Protein AF-A0A353QYY0-F1 (afdb_monomer)

Radius of gyration: 20.19 Å; Cα contacts (8 Å, |Δi|>4): 55; chains: 1; bounding box: 40×23×70 Å

Foldseek 3Di:
DDPPDPDQPDDDDDDPVLVVQLVVVLVVVLVVVLVVVVVVVCVVVVNDDDDPPPPVSVVVSVVSVVCQVVVCCVPPVDHPSCVVSVHADADPSRHGDDPVD

Nearest PDB structures (foldseek):
  6lqo-assembly1_H  TM=3.472E-01  e=8.911E+00  human gammaherpesvirus 4
  2yfc-assembly1_B  TM=2.398E-01  e=3.873E+00  Deinococcus radiodurans R1 = ATCC 13939 = DSM 20539
  5i0j-assembly1_A  TM=2.456E-01  e=5.005E+00  Deinococcus radiodurans

Mean predicted aligned error: 8.93 Å

Structure (mmCIF, N/CA/C/O backbone):
data_AF-A0A353QYY0-F1
#
_entry.id   AF-A0A353QYY0-F1
#
loop_
_atom_site.group_PDB
_atom_site.id
_atom_site.type_symbol
_atom_site.label_atom_id
_atom_site.label_alt_id
_atom_site.label_comp_id
_atom_site.label_asym_id
_atom_site.label_entity_id
_atom_site.label_seq_id
_atom_site.pdbx_PDB_ins_code
_atom_site.Cartn_x
_atom_site.Cartn_y
_atom_site.Cartn_z
_atom_site.occupancy
_atom_site.B_iso_or_equiv
_atom_site.auth_seq_id
_atom_site.auth_comp_id
_atom_site.auth_asym_id
_atom_site.auth_atom_id
_atom_site.pdbx_PDB_model_num
ATOM 1 N N . MET A 1 1 ? -21.859 -10.558 49.026 1.00 48.94 1 MET A N 1
ATOM 2 C CA . MET A 1 1 ? -20.611 -10.669 48.242 1.00 48.94 1 MET A CA 1
ATOM 3 C C . MET A 1 1 ? -20.984 -10.369 46.801 1.00 48.94 1 MET A C 1
ATOM 5 O O . MET A 1 1 ? -21.377 -11.276 46.084 1.00 48.94 1 MET A O 1
ATOM 9 N N . ASP A 1 2 ? -20.966 -9.091 46.425 1.00 49.56 2 ASP A N 1
ATOM 10 C CA . ASP A 1 2 ? -21.296 -8.649 45.068 1.00 49.56 2 ASP A CA 1
ATOM 11 C C . ASP A 1 2 ? -20.074 -8.842 44.171 1.00 49.56 2 ASP A C 1
ATOM 13 O O . ASP A 1 2 ? -19.106 -8.083 44.231 1.00 49.56 2 ASP A O 1
ATOM 17 N N . THR A 1 3 ? -20.088 -9.883 43.343 1.00 58.47 3 THR A N 1
ATOM 18 C CA . THR A 1 3 ? -19.135 -10.022 42.240 1.00 58.47 3 THR A CA 1
ATOM 19 C C . THR A 1 3 ? -19.509 -9.002 41.169 1.00 58.47 3 THR A C 1
ATOM 21 O O . THR A 1 3 ? -20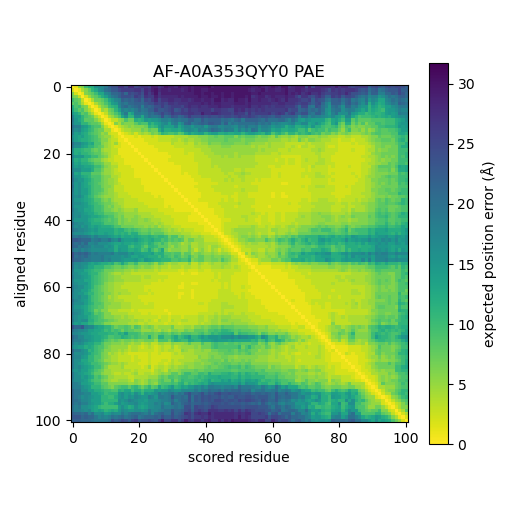.328 -9.280 40.294 1.00 58.47 3 THR A O 1
ATOM 24 N N . ALA A 1 4 ? -18.958 -7.792 41.257 1.00 57.91 4 ALA A N 1
ATOM 25 C CA . ALA A 1 4 ? -19.120 -6.783 40.220 1.00 57.91 4 ALA A CA 1
ATOM 26 C C . ALA A 1 4 ? -18.490 -7.295 38.912 1.00 57.91 4 ALA A C 1
ATOM 28 O O . ALA A 1 4 ? -17.269 -7.309 38.762 1.00 57.91 4 ALA A O 1
ATOM 29 N N . THR A 1 5 ? -19.323 -7.734 37.965 1.00 64.19 5 THR A N 1
ATOM 30 C CA . THR A 1 5 ? -18.902 -8.029 36.591 1.00 64.19 5 THR A CA 1
ATOM 31 C C . THR A 1 5 ? -18.202 -6.791 36.024 1.00 64.19 5 THR A C 1
ATOM 33 O O . THR A 1 5 ? -18.807 -5.712 36.035 1.00 64.19 5 THR A O 1
ATOM 36 N N . PRO A 1 6 ? -16.952 -6.886 35.532 1.00 62.56 6 PRO A N 1
ATOM 37 C CA . PRO A 1 6 ? -16.279 -5.742 34.934 1.00 62.56 6 PRO A CA 1
ATOM 38 C C . PRO A 1 6 ? -17.130 -5.202 33.780 1.00 62.56 6 PRO A C 1
ATOM 40 O O . PRO A 1 6 ? -17.407 -5.922 32.820 1.00 62.56 6 PRO A O 1
ATOM 43 N N . ARG A 1 7 ? -17.572 -3.940 33.864 1.00 62.66 7 ARG A N 1
ATOM 44 C CA . ARG A 1 7 ? -18.231 -3.266 32.738 1.00 62.66 7 ARG A CA 1
ATOM 45 C C . ARG A 1 7 ? -17.210 -3.141 31.612 1.00 62.66 7 ARG A C 1
ATOM 47 O O . ARG A 1 7 ? -16.289 -2.334 31.713 1.00 62.66 7 ARG A O 1
ATOM 54 N N . GLN A 1 8 ? -17.360 -3.940 30.557 1.00 62.69 8 GLN A N 1
ATOM 55 C CA . GLN A 1 8 ? -16.559 -3.754 29.353 1.00 62.69 8 GLN A CA 1
ATOM 56 C C . GLN A 1 8 ? -16.873 -2.370 28.760 1.00 62.69 8 GLN A C 1
ATOM 58 O O . GLN A 1 8 ? -18.050 -2.015 28.638 1.00 62.69 8 GLN A O 1
ATOM 63 N N . PRO A 1 9 ? -15.854 -1.558 28.433 1.00 59.78 9 PRO A N 1
ATOM 64 C CA . PRO A 1 9 ? -16.074 -0.261 27.813 1.00 59.78 9 PRO A CA 1
ATOM 65 C C . PRO A 1 9 ? -16.765 -0.448 26.458 1.00 59.78 9 PRO A C 1
ATOM 67 O O . PRO A 1 9 ? -16.386 -1.310 25.669 1.00 59.78 9 PRO A O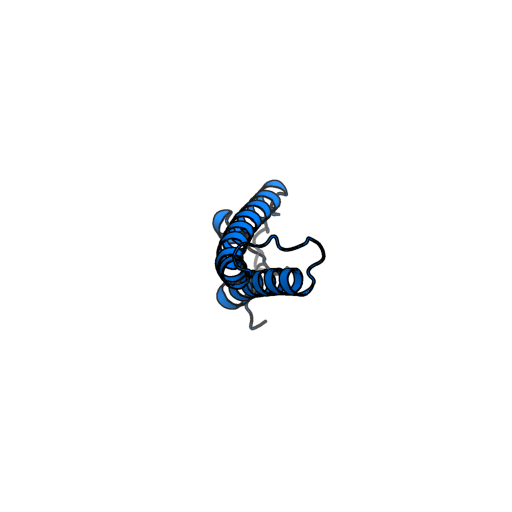 1
ATOM 70 N N . ALA A 1 10 ? -17.790 0.361 26.184 1.00 63.75 10 ALA A N 1
ATOM 71 C CA . ALA A 1 10 ? -18.504 0.319 24.914 1.00 63.75 10 ALA A CA 1
ATOM 72 C C . ALA A 1 10 ? -17.541 0.637 23.755 1.00 63.75 10 ALA A C 1
ATOM 74 O O . ALA A 1 10 ? -16.973 1.730 23.686 1.00 63.75 10 ALA A O 1
ATOM 75 N N . VAL A 1 11 ? -17.353 -0.317 22.842 1.00 66.94 11 VAL A N 1
ATOM 76 C CA . VAL A 1 11 ? -16.503 -0.142 21.659 1.00 66.94 11 VAL A CA 1
ATOM 77 C C . VAL A 1 11 ? -17.239 0.761 20.672 1.00 66.94 11 VAL A C 1
ATOM 79 O O . VAL A 1 11 ? -18.268 0.373 20.121 1.00 66.94 11 VAL A O 1
ATOM 82 N N . GLN A 1 12 ? -16.731 1.974 20.433 1.00 76.38 12 GLN A N 1
ATOM 83 C CA . GLN A 1 12 ? -17.300 2.829 19.391 1.00 76.38 12 GLN A CA 1
ATOM 84 C C . GLN A 1 12 ? -16.943 2.278 18.003 1.00 76.38 12 GLN A C 1
ATOM 86 O O . GLN A 1 12 ? -15.755 2.152 17.683 1.00 76.38 12 GLN A O 1
ATOM 91 N N . PRO A 1 13 ? -17.937 1.988 17.144 1.00 73.25 13 PRO A N 1
ATOM 92 C CA . PRO A 1 13 ? -17.663 1.544 15.791 1.00 73.25 13 PRO A CA 1
ATOM 93 C C . PRO A 1 13 ? -16.953 2.654 15.008 1.00 73.25 13 PRO A C 1
ATOM 95 O O . PRO A 1 13 ? -17.393 3.801 14.950 1.00 73.25 13 PRO A O 1
ATOM 98 N N . CYS A 1 14 ? -15.832 2.308 14.376 1.00 80.62 14 CYS A N 1
ATOM 99 C CA . CYS A 1 14 ? -15.134 3.225 13.484 1.00 80.62 14 CYS A CA 1
ATOM 100 C C . CYS A 1 14 ? -16.000 3.501 12.246 1.00 80.62 14 CYS A C 1
ATOM 102 O O . CYS A 1 14 ? -16.238 2.584 11.451 1.00 80.62 14 CYS A O 1
ATOM 104 N N . GLY A 1 15 ? -16.448 4.752 12.097 1.00 86.50 15 GLY A N 1
ATO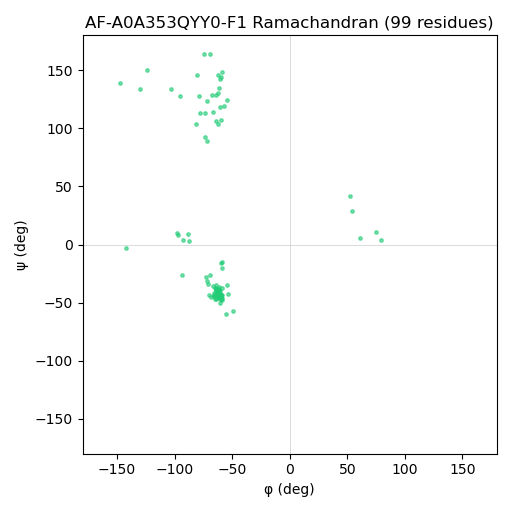M 105 C CA . GLY A 1 15 ? -17.254 5.205 10.965 1.00 86.50 15 GLY A CA 1
ATOM 106 C C . GLY A 1 15 ? -16.555 5.013 9.616 1.00 86.50 15 GLY A C 1
ATOM 107 O O . GLY A 1 15 ? -15.330 5.108 9.512 1.00 86.50 15 GLY A O 1
ATOM 108 N N . LEU A 1 16 ? -17.351 4.764 8.573 1.00 89.44 16 LEU A N 1
ATOM 109 C CA . LEU A 1 16 ? -16.875 4.417 7.229 1.00 89.44 16 LEU A CA 1
ATOM 110 C C . LEU A 1 16 ? -15.869 5.435 6.665 1.00 89.44 16 LEU A C 1
ATOM 112 O O . LEU A 1 16 ? -14.832 5.039 6.142 1.00 89.44 16 LEU A O 1
ATOM 116 N N . ILE A 1 17 ? -16.124 6.736 6.842 1.00 90.94 17 ILE A N 1
ATOM 117 C CA . ILE A 1 17 ? -15.270 7.818 6.320 1.00 90.94 17 ILE A CA 1
ATOM 118 C C . ILE A 1 17 ? -13.839 7.721 6.859 1.00 90.94 17 ILE A C 1
ATOM 120 O O . ILE A 1 17 ? -12.888 7.847 6.096 1.00 90.94 17 ILE A O 1
ATOM 124 N N . ARG A 1 18 ? -13.665 7.441 8.158 1.00 88.31 18 ARG A N 1
ATOM 125 C CA . ARG A 1 18 ? -12.327 7.308 8.761 1.00 88.31 18 ARG A CA 1
ATOM 126 C C . ARG A 1 18 ? -11.571 6.115 8.181 1.00 88.31 18 ARG A C 1
ATOM 128 O O . ARG A 1 18 ? -10.373 6.219 7.946 1.00 88.31 18 ARG A O 1
ATOM 135 N N . ARG A 1 19 ? -12.266 5.006 7.903 1.00 90.62 19 ARG A N 1
ATOM 136 C CA . ARG A 1 19 ? -11.662 3.834 7.247 1.00 90.62 19 ARG A CA 1
ATOM 137 C C . ARG A 1 19 ? -11.206 4.171 5.830 1.00 90.62 19 ARG A C 1
ATOM 139 O O . ARG A 1 19 ? -10.074 3.866 5.477 1.00 90.62 19 ARG A O 1
ATOM 146 N N . LEU A 1 20 ? -12.060 4.840 5.053 1.00 92.75 20 LEU A N 1
ATOM 147 C CA . LEU A 1 20 ? -11.730 5.268 3.692 1.00 92.75 20 LEU A CA 1
ATOM 148 C C . LEU A 1 20 ? -10.562 6.258 3.674 1.00 92.75 20 LEU A C 1
ATOM 150 O O . LEU A 1 20 ? -9.656 6.109 2.863 1.00 92.75 20 LEU A O 1
ATOM 154 N N . ALA A 1 21 ? -10.534 7.213 4.604 1.00 92.88 21 ALA A N 1
ATOM 155 C CA . ALA A 1 21 ? -9.440 8.170 4.725 1.00 92.88 21 ALA A CA 1
ATOM 156 C C . ALA A 1 21 ? -8.106 7.491 5.079 1.00 92.88 21 ALA A C 1
ATOM 158 O O . ALA A 1 21 ? -7.071 7.858 4.527 1.00 92.88 21 ALA A O 1
ATOM 159 N N . ALA A 1 22 ? -8.120 6.474 5.948 1.00 92.94 22 ALA A N 1
ATOM 160 C CA . ALA A 1 22 ? -6.927 5.688 6.260 1.00 92.94 22 ALA A CA 1
ATOM 161 C C . ALA A 1 22 ? -6.431 4.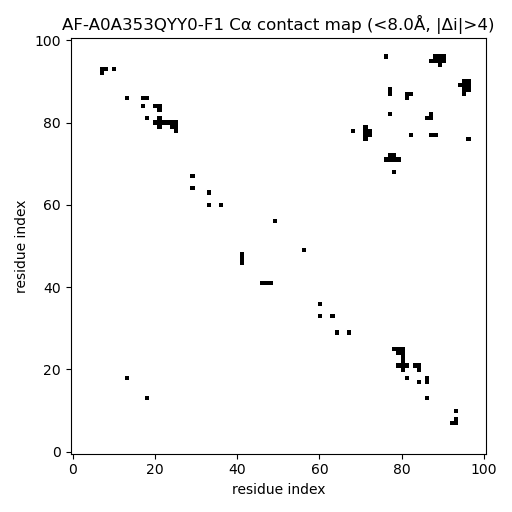875 5.052 1.00 92.94 22 ALA A C 1
ATOM 163 O O . ALA A 1 22 ? -5.239 4.914 4.759 1.00 92.94 22 ALA A O 1
ATOM 164 N N . ILE A 1 23 ? -7.334 4.209 4.320 1.00 92.19 23 ILE A N 1
ATOM 165 C CA . ILE A 1 23 ? -6.996 3.468 3.090 1.00 92.19 23 ILE A CA 1
ATOM 166 C C . ILE A 1 23 ? -6.410 4.411 2.038 1.00 92.19 23 ILE A C 1
ATOM 168 O O . ILE A 1 23 ? -5.379 4.110 1.441 1.00 92.19 23 ILE A O 1
ATOM 172 N N . PHE A 1 24 ? -7.041 5.569 1.836 1.00 94.88 24 PHE A N 1
ATOM 173 C CA . PHE A 1 24 ? -6.549 6.581 0.911 1.00 94.88 24 PHE A CA 1
ATOM 174 C C . PHE A 1 24 ? -5.142 7.043 1.304 1.00 94.88 24 PHE A C 1
ATOM 176 O O . PHE A 1 24 ? -4.243 7.058 0.466 1.00 94.88 24 PHE A O 1
ATOM 183 N N . TYR A 1 25 ? -4.916 7.323 2.589 1.00 94.44 25 TYR A N 1
ATOM 184 C CA . TYR A 1 25 ? -3.605 7.726 3.090 1.00 94.44 25 TYR A CA 1
ATOM 185 C C . TYR A 1 25 ? -2.533 6.654 2.840 1.00 94.44 25 TYR A C 1
ATOM 187 O O . TYR A 1 25 ? -1.463 6.962 2.318 1.00 94.44 25 TYR A O 1
ATOM 195 N N . ASP A 1 26 ? -2.824 5.388 3.150 1.00 93.81 26 ASP A N 1
ATOM 196 C CA . ASP A 1 26 ? -1.894 4.281 2.902 1.00 93.81 26 ASP A CA 1
ATOM 197 C C . ASP A 1 26 ? -1.624 4.084 1.399 1.00 93.81 26 ASP A C 1
ATOM 199 O O . ASP A 1 26 ? -0.493 3.787 1.016 1.00 93.81 26 ASP A O 1
ATOM 203 N N . SER A 1 27 ? -2.621 4.316 0.533 1.00 94.06 27 SER A N 1
ATOM 204 C CA . SER A 1 27 ? -2.447 4.234 -0.924 1.00 94.06 27 SER A CA 1
ATOM 205 C C . SER A 1 27 ? -1.515 5.315 -1.478 1.00 94.06 27 SER A C 1
ATOM 207 O O . SER A 1 27 ? -0.716 5.026 -2.367 1.00 94.06 27 SER A O 1
ATOM 209 N N . LEU A 1 28 ? -1.544 6.531 -0.916 1.00 95.88 28 LEU A N 1
ATOM 210 C CA . LEU A 1 28 ? -0.612 7.601 -1.289 1.00 95.88 28 LEU A CA 1
ATOM 211 C C . LEU A 1 28 ? 0.825 7.245 -0.898 1.00 95.88 28 LEU A C 1
ATOM 213 O O . LEU A 1 28 ? 1.745 7.432 -1.694 1.00 95.88 28 LEU A O 1
ATOM 217 N N . LEU A 1 29 ? 1.016 6.698 0.307 1.00 95.00 29 LEU A N 1
ATOM 218 C CA . LEU A 1 29 ? 2.331 6.246 0.764 1.00 95.00 29 LEU A CA 1
ATOM 219 C C . LEU A 1 29 ? 2.867 5.112 -0.110 1.00 95.00 29 LEU A C 1
ATOM 221 O O . LEU A 1 29 ? 4.024 5.153 -0.527 1.00 95.00 29 LEU A O 1
ATOM 225 N N . LEU A 1 30 ? 2.026 4.123 -0.419 1.00 95.44 30 LEU A N 1
ATOM 226 C CA . LEU A 1 30 ? 2.407 3.019 -1.291 1.00 95.44 30 LEU A CA 1
ATOM 227 C C . LEU A 1 30 ? 2.735 3.509 -2.708 1.00 95.44 30 LEU A C 1
ATOM 229 O O . LEU A 1 30 ? 3.738 3.088 -3.277 1.00 95.44 30 LEU A O 1
ATOM 233 N N . GLY A 1 31 ? 1.947 4.444 -3.245 1.00 96.44 31 GLY A N 1
ATOM 234 C CA . GLY A 1 31 ? 2.213 5.083 -4.533 1.00 96.44 31 GLY A CA 1
ATOM 235 C C . GLY A 1 31 ? 3.559 5.809 -4.558 1.00 96.44 31 GLY A C 1
ATOM 236 O O . GLY A 1 31 ? 4.343 5.605 -5.483 1.00 96.44 31 GLY A O 1
ATOM 237 N N . ALA A 1 32 ? 3.881 6.582 -3.517 1.00 96.50 32 ALA A N 1
ATOM 238 C CA . ALA A 1 32 ? 5.180 7.248 -3.396 1.00 96.50 32 ALA A CA 1
ATOM 239 C C . ALA A 1 32 ? 6.347 6.243 -3.365 1.00 96.50 32 ALA A C 1
ATOM 241 O O . ALA A 1 32 ? 7.375 6.455 -4.010 1.00 96.50 32 ALA A O 1
ATOM 242 N N . ILE A 1 33 ? 6.171 5.119 -2.665 1.00 96.06 33 ILE A N 1
ATOM 243 C CA . ILE A 1 33 ? 7.159 4.035 -2.628 1.00 96.06 33 ILE A CA 1
ATOM 244 C C . ILE A 1 33 ? 7.305 3.381 -4.003 1.00 96.06 33 ILE A C 1
ATOM 246 O O . ILE A 1 33 ? 8.431 3.158 -4.438 1.00 96.06 33 ILE A O 1
ATOM 250 N N . TRP A 1 34 ? 6.209 3.101 -4.712 1.00 96.25 34 TRP A N 1
ATOM 251 C CA . TRP A 1 34 ? 6.264 2.554 -6.070 1.00 96.25 34 TRP A CA 1
ATOM 252 C C . TRP A 1 34 ? 6.954 3.500 -7.049 1.00 96.25 34 TRP A C 1
ATOM 254 O O . TRP A 1 34 ? 7.784 3.045 -7.834 1.00 96.25 34 TRP A O 1
ATOM 264 N N . MET A 1 35 ? 6.697 4.809 -6.971 1.00 94.44 35 MET A N 1
ATOM 265 C CA . MET A 1 35 ? 7.425 5.797 -7.775 1.00 94.44 35 MET A CA 1
ATOM 266 C C . MET A 1 35 ? 8.932 5.730 -7.499 1.00 94.44 35 MET A C 1
ATOM 268 O O . MET A 1 35 ? 9.721 5.617 -8.435 1.00 94.44 35 MET A O 1
ATOM 272 N N . GLY A 1 36 ? 9.337 5.712 -6.224 1.00 95.00 36 GLY A N 1
ATOM 273 C CA . GLY A 1 36 ? 10.742 5.554 -5.832 1.00 95.00 36 GLY A CA 1
ATOM 274 C C . GLY A 1 36 ? 11.357 4.223 -6.282 1.00 95.00 36 GLY A C 1
ATOM 275 O O . GLY A 1 36 ? 12.490 4.192 -6.750 1.00 95.00 36 GLY A O 1
ATOM 276 N N . ALA A 1 37 ? 10.599 3.131 -6.204 1.00 94.12 37 ALA A N 1
ATOM 277 C CA . ALA A 1 37 ? 11.017 1.802 -6.647 1.00 94.12 37 ALA A CA 1
ATOM 278 C C . ALA A 1 37 ? 11.148 1.688 -8.174 1.00 94.12 37 ALA A C 1
ATOM 280 O O . ALA A 1 37 ? 11.931 0.886 -8.673 1.00 94.12 37 ALA A O 1
ATOM 281 N N . THR A 1 38 ? 10.411 2.506 -8.925 1.00 93.19 38 THR A N 1
ATOM 282 C CA . THR A 1 38 ? 10.473 2.530 -10.392 1.00 93.19 38 THR A 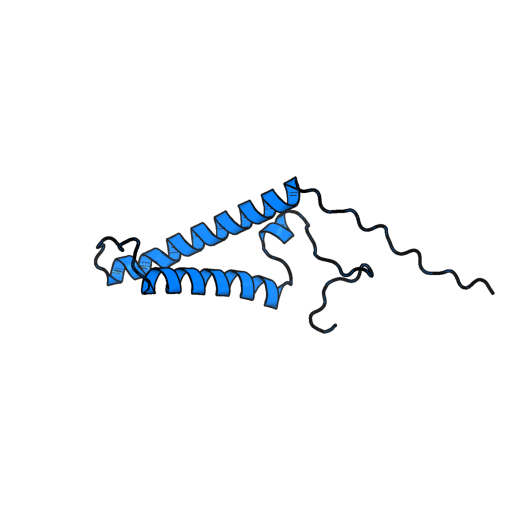CA 1
ATOM 283 C C . THR A 1 38 ? 11.789 3.129 -10.892 1.00 93.19 38 THR A C 1
ATOM 285 O O . THR A 1 38 ? 12.323 2.668 -11.898 1.00 93.19 38 THR A O 1
ATOM 288 N N . PHE A 1 39 ? 12.355 4.111 -10.179 1.00 91.62 39 PHE A N 1
ATOM 289 C CA . PHE A 1 39 ? 13.612 4.772 -10.559 1.00 91.62 39 PHE A CA 1
ATOM 290 C C . PHE A 1 39 ? 14.757 3.807 -10.903 1.00 91.62 39 PHE A C 1
ATOM 292 O O . PHE A 1 39 ? 15.262 3.891 -12.021 1.00 91.62 39 PHE A O 1
ATOM 299 N N . PRO A 1 40 ? 15.177 2.878 -10.019 1.00 91.69 40 PRO A N 1
ATOM 300 C CA . PRO A 1 40 ? 16.256 1.949 -10.347 1.00 91.69 40 PRO A CA 1
ATOM 301 C C . PRO A 1 40 ? 15.912 1.063 -11.549 1.00 91.69 40 PRO A C 1
ATOM 303 O O . PRO A 1 40 ? 16.783 0.806 -12.376 1.00 91.69 40 PRO A O 1
ATOM 306 N N . VAL A 1 41 ? 14.651 0.641 -11.692 1.00 90.38 41 VAL A N 1
ATOM 307 C CA . VAL A 1 41 ? 14.205 -0.177 -12.831 1.00 90.38 41 VAL A CA 1
ATOM 308 C C . VAL A 1 41 ? 14.376 0.580 -14.148 1.00 90.38 41 VAL A C 1
ATOM 310 O O . VAL A 1 41 ? 14.897 0.017 -15.110 1.00 90.38 41 VAL A O 1
ATOM 313 N N . LEU A 1 42 ? 14.013 1.864 -14.190 1.00 90.06 42 LEU A N 1
ATOM 314 C CA . LEU A 1 42 ? 14.211 2.703 -15.375 1.00 90.06 42 LEU A CA 1
ATOM 315 C C . LEU A 1 42 ? 15.693 2.863 -15.721 1.00 90.06 42 LEU A C 1
ATOM 317 O O . LEU A 1 42 ? 16.043 2.787 -16.896 1.00 90.06 42 LEU A O 1
ATOM 321 N N . THR A 1 43 ? 16.570 3.011 -14.723 1.00 89.19 43 THR A N 1
ATOM 322 C CA . THR A 1 43 ? 18.021 3.095 -14.950 1.00 89.19 43 THR A CA 1
ATOM 323 C C . THR A 1 43 ? 18.567 1.827 -15.611 1.00 89.19 43 THR A C 1
ATOM 325 O O . THR A 1 43 ? 19.352 1.921 -16.552 1.00 89.19 43 THR A O 1
ATOM 328 N N . PHE A 1 44 ? 18.126 0.643 -15.171 1.00 88.25 44 PHE A N 1
ATOM 329 C CA . PHE A 1 44 ? 18.530 -0.637 -15.774 1.00 88.25 44 PHE A CA 1
ATOM 330 C C . PHE A 1 44 ? 17.904 -0.888 -17.146 1.00 88.25 44 PHE A C 1
ATOM 332 O O . PHE A 1 44 ? 18.494 -1.574 -17.973 1.00 88.25 44 PHE A O 1
ATOM 339 N N . THR A 1 45 ? 16.723 -0.326 -17.396 1.00 88.12 45 THR A N 1
ATOM 340 C CA . THR A 1 45 ? 16.029 -0.442 -18.688 1.00 88.12 45 THR A CA 1
ATOM 341 C C . THR A 1 45 ? 16.456 0.674 -19.653 1.00 88.12 45 THR A C 1
ATOM 343 O O . THR A 1 45 ? 15.852 0.847 -20.703 1.00 88.12 45 THR A O 1
ATOM 346 N N . HIS A 1 46 ? 17.481 1.465 -19.307 1.00 86.88 46 HIS A N 1
ATOM 347 C CA . HIS A 1 46 ? 17.953 2.608 -20.098 1.00 86.88 46 HIS A CA 1
ATOM 348 C C . HIS A 1 46 ? 16.853 3.633 -20.445 1.00 86.88 46 HIS A C 1
ATOM 350 O O . HIS A 1 46 ? 16.931 4.320 -21.459 1.00 86.88 46 HIS A O 1
ATOM 356 N N . GLY A 1 47 ? 15.834 3.756 -19.591 1.00 82.50 47 GLY A N 1
ATOM 357 C CA . GLY A 1 47 ? 14.695 4.654 -19.796 1.00 82.50 47 GLY A CA 1
ATOM 358 C C . GLY A 1 47 ? 13.621 4.134 -20.755 1.00 82.50 47 GLY A C 1
ATOM 359 O O . GLY A 1 47 ? 12.658 4.857 -21.008 1.00 82.50 47 GLY A O 1
ATOM 360 N N . GLU A 1 48 ? 13.743 2.904 -21.259 1.00 86.44 48 GLU A N 1
ATOM 361 C CA . GLU A 1 48 ? 12.695 2.278 -22.067 1.00 86.44 48 GLU A CA 1
ATOM 362 C C . GLU A 1 48 ? 11.402 2.090 -21.268 1.00 86.44 48 GLU A C 1
ATOM 364 O O . GLU A 1 48 ? 11.400 1.825 -20.058 1.00 86.44 48 GLU A O 1
ATOM 369 N N . ALA A 1 49 ? 10.276 2.215 -21.968 1.00 85.25 49 ALA A N 1
ATOM 370 C CA . ALA A 1 49 ? 8.966 2.074 -21.358 1.00 85.25 49 ALA A CA 1
ATOM 371 C C . ALA A 1 49 ? 8.730 0.625 -20.909 1.00 85.25 49 ALA A C 1
ATOM 373 O O . ALA A 1 49 ? 8.834 -0.326 -21.686 1.00 85.25 49 ALA A O 1
ATOM 374 N N . ILE A 1 50 ? 8.333 0.450 -19.649 1.00 86.44 50 ILE A N 1
ATOM 375 C CA . ILE A 1 50 ? 7.934 -0.858 -19.136 1.00 86.44 50 ILE A CA 1
ATOM 376 C C . ILE A 1 50 ? 6.516 -1.151 -19.634 1.00 86.44 50 ILE A C 1
ATOM 378 O O . ILE A 1 50 ? 5.557 -0.487 -19.243 1.00 86.44 50 ILE A O 1
ATOM 382 N N . GLY A 1 51 ? 6.373 -2.153 -20.502 1.00 85.06 51 GLY A N 1
ATOM 383 C CA . GLY A 1 51 ? 5.070 -2.558 -21.025 1.00 85.06 51 GLY A CA 1
ATOM 384 C C . GLY A 1 51 ? 4.109 -3.014 -19.919 1.00 85.06 51 GLY A C 1
ATOM 385 O O . GLY A 1 51 ? 4.505 -3.713 -18.987 1.00 85.06 51 GLY A O 1
ATOM 386 N N . ALA A 1 52 ? 2.822 -2.683 -20.062 1.00 78.69 52 ALA A N 1
ATOM 387 C CA . ALA A 1 52 ? 1.771 -3.008 -19.089 1.00 78.69 52 ALA A CA 1
ATOM 388 C C . ALA A 1 52 ? 1.594 -4.521 -18.810 1.00 78.69 52 ALA A C 1
ATOM 390 O O . ALA A 1 52 ? 0.968 -4.892 -17.824 1.00 78.69 52 ALA A O 1
ATOM 391 N N . GLY A 1 53 ? 2.154 -5.395 -19.656 1.00 84.56 53 GLY A N 1
ATOM 392 C CA . GLY A 1 53 ? 2.155 -6.853 -19.487 1.00 84.56 53 GLY A CA 1
ATOM 393 C C . GLY A 1 53 ? 3.422 -7.436 -18.850 1.00 84.56 53 GLY A C 1
ATOM 394 O O . GLY A 1 53 ? 3.584 -8.655 -18.842 1.00 84.56 53 GLY A O 1
ATOM 395 N N . ASN A 1 54 ? 4.349 -6.610 -18.354 1.00 90.44 54 ASN A N 1
ATOM 396 C CA . ASN A 1 54 ? 5.586 -7.106 -17.754 1.00 90.44 54 ASN A CA 1
ATOM 397 C C . ASN A 1 54 ? 5.321 -7.725 -16.369 1.00 90.44 54 ASN A C 1
ATOM 399 O O . ASN A 1 54 ? 5.364 -7.050 -15.340 1.00 90.44 54 ASN A O 1
ATOM 403 N N . LEU A 1 55 ? 5.094 -9.041 -16.359 1.00 92.69 55 LEU A N 1
ATOM 404 C CA . LEU A 1 55 ? 4.841 -9.843 -15.157 1.00 92.69 55 LEU A CA 1
ATOM 405 C C . LEU A 1 55 ? 5.930 -9.690 -14.088 1.00 92.69 55 LEU A C 1
ATOM 407 O O . LEU A 1 55 ? 5.612 -9.698 -12.902 1.00 92.69 55 LEU A O 1
ATOM 411 N N . VAL A 1 56 ? 7.197 -9.524 -14.486 1.00 91.88 56 VAL A N 1
ATOM 412 C CA . VAL A 1 56 ? 8.317 -9.355 -13.546 1.00 91.88 56 VAL A CA 1
ATOM 413 C C . VAL A 1 56 ? 8.201 -8.020 -12.820 1.00 91.88 56 VAL A C 1
ATOM 415 O O . VAL A 1 56 ? 8.325 -7.971 -11.598 1.00 91.88 56 VAL A O 1
ATOM 418 N N . TYR A 1 57 ? 7.901 -6.945 -13.549 1.00 92.94 57 TYR A N 1
ATOM 419 C CA . TYR A 1 57 ? 7.698 -5.626 -12.958 1.00 92.94 57 TYR A CA 1
ATOM 420 C C . TYR A 1 57 ? 6.455 -5.582 -12.062 1.00 92.94 57 TYR A C 1
ATOM 422 O O . TYR A 1 57 ? 6.509 -5.058 -10.949 1.00 92.94 57 TYR A O 1
ATOM 430 N N . THR A 1 58 ? 5.350 -6.202 -12.487 1.00 93.69 58 THR A N 1
ATOM 431 C CA . THR A 1 58 ? 4.154 -6.333 -11.644 1.00 93.69 58 THR A CA 1
ATOM 432 C C . THR A 1 58 ? 4.454 -7.122 -10.368 1.00 93.69 58 THR A C 1
ATOM 434 O O . THR A 1 58 ? 4.112 -6.664 -9.279 1.00 93.69 58 THR A O 1
ATOM 437 N N . ALA A 1 59 ? 5.135 -8.269 -10.467 1.00 95.31 59 ALA A N 1
ATOM 438 C CA . ALA A 1 59 ? 5.531 -9.067 -9.307 1.00 95.31 59 ALA A CA 1
ATOM 439 C C . ALA A 1 59 ? 6.467 -8.291 -8.366 1.00 95.31 59 ALA A C 1
ATOM 441 O O . ALA A 1 59 ? 6.314 -8.370 -7.149 1.00 95.31 59 ALA A O 1
ATOM 442 N N . TYR A 1 60 ? 7.385 -7.495 -8.918 1.00 94.62 60 TYR A N 1
ATOM 443 C CA . TYR A 1 60 ? 8.264 -6.609 -8.158 1.00 94.62 60 TYR A CA 1
ATOM 444 C C . TYR A 1 60 ? 7.479 -5.561 -7.352 1.00 94.62 60 TYR A C 1
ATOM 446 O O . TYR A 1 60 ? 7.670 -5.449 -6.139 1.00 94.62 60 TYR A O 1
ATOM 454 N N . LEU A 1 61 ? 6.545 -4.839 -7.981 1.00 95.06 61 LEU A N 1
ATOM 455 C CA . LEU A 1 61 ? 5.713 -3.853 -7.280 1.00 95.06 61 LEU A CA 1
ATOM 456 C C . LEU A 1 61 ? 4.800 -4.502 -6.228 1.00 95.06 61 LEU A C 1
ATOM 458 O O . LEU A 1 61 ? 4.634 -3.951 -5.134 1.00 95.06 61 LEU A O 1
ATOM 462 N N . LEU A 1 62 ? 4.243 -5.681 -6.527 1.00 95.75 62 LEU A N 1
ATOM 463 C CA . LEU A 1 62 ? 3.443 -6.458 -5.577 1.00 95.75 62 LEU A CA 1
ATOM 464 C C . LEU A 1 62 ? 4.272 -6.908 -4.374 1.00 95.75 62 LEU A C 1
ATOM 466 O O . LEU A 1 62 ? 3.804 -6.781 -3.244 1.00 95.75 62 LEU A O 1
ATOM 470 N N . LEU A 1 63 ? 5.505 -7.372 -4.591 1.00 96.69 63 LEU A N 1
ATOM 471 C CA . LEU A 1 63 ? 6.423 -7.741 -3.515 1.00 96.69 63 LEU A CA 1
ATOM 472 C C . LEU A 1 63 ? 6.712 -6.542 -2.606 1.00 96.69 63 LEU A C 1
ATOM 474 O O . LEU A 1 63 ? 6.662 -6.675 -1.387 1.00 96.69 63 LEU A O 1
ATOM 478 N N . ILE A 1 64 ? 6.954 -5.362 -3.178 1.00 96.12 64 ILE A N 1
ATOM 479 C CA . ILE A 1 64 ? 7.178 -4.134 -2.401 1.00 96.12 64 ILE A CA 1
ATOM 480 C C . ILE A 1 64 ? 5.937 -3.749 -1.599 1.00 96.12 64 ILE A C 1
ATOM 482 O O . ILE A 1 64 ? 6.055 -3.419 -0.420 1.00 96.12 64 ILE A O 1
ATOM 486 N N . GLY A 1 65 ? 4.747 -3.824 -2.201 1.00 95.38 65 GLY A N 1
ATOM 487 C CA . GLY A 1 65 ? 3.495 -3.573 -1.488 1.00 95.38 65 GLY A CA 1
ATOM 488 C C . GLY A 1 65 ? 3.273 -4.567 -0.350 1.00 95.38 65 GLY A C 1
ATOM 489 O O . GLY A 1 65 ? 2.932 -4.174 0.766 1.00 95.38 65 GLY A O 1
ATOM 490 N N . TRP A 1 66 ? 3.547 -5.847 -0.593 1.00 94.69 66 TRP A N 1
ATOM 491 C CA . TRP A 1 66 ? 3.480 -6.882 0.432 1.00 94.69 66 TRP A CA 1
ATOM 492 C C . TRP A 1 66 ? 4.466 -6.620 1.575 1.00 94.69 66 TRP A C 1
ATOM 494 O O . TRP A 1 66 ? 4.070 -6.689 2.739 1.00 94.69 66 TRP A O 1
ATOM 504 N N . LEU A 1 67 ? 5.715 -6.257 1.269 1.00 94.94 67 LEU A N 1
ATOM 505 C CA . LEU A 1 67 ? 6.723 -5.896 2.270 1.00 94.94 67 LEU A CA 1
ATOM 506 C C . LEU A 1 67 ? 6.306 -4.665 3.076 1.00 94.94 67 LEU A C 1
ATOM 508 O O . LEU A 1 67 ? 6.444 -4.671 4.298 1.00 94.94 67 LEU A O 1
ATOM 512 N N . PHE A 1 68 ? 5.759 -3.643 2.414 1.00 92.69 68 PHE A N 1
ATOM 513 C CA . PHE A 1 68 ? 5.228 -2.447 3.063 1.00 92.69 68 PHE A CA 1
ATOM 514 C C . PHE A 1 68 ? 4.182 -2.828 4.115 1.00 92.69 68 PHE A C 1
ATOM 516 O O . PHE A 1 68 ? 4.392 -2.581 5.304 1.00 92.69 68 PHE A O 1
ATOM 523 N N . PHE A 1 69 ? 3.096 -3.498 3.722 1.00 90.19 69 PHE A N 1
ATOM 524 C CA . PHE A 1 69 ? 2.035 -3.859 4.668 1.00 90.19 69 PHE A CA 1
ATOM 525 C C . PHE A 1 69 ? 2.516 -4.841 5.748 1.00 90.19 69 PHE A C 1
ATOM 527 O O . PHE A 1 69 ? 2.210 -4.647 6.927 1.00 90.19 69 PHE A O 1
ATOM 534 N N . SER A 1 70 ? 3.325 -5.840 5.379 1.00 89.81 70 SER A N 1
ATOM 535 C CA . SER A 1 70 ? 3.869 -6.833 6.318 1.00 89.81 70 SER A CA 1
ATOM 536 C C . SER A 1 70 ? 4.763 -6.196 7.380 1.00 89.81 70 SER A C 1
ATOM 538 O O . SER A 1 70 ? 4.703 -6.562 8.554 1.00 89.81 70 SER A O 1
ATOM 540 N N . TRP A 1 71 ? 5.564 -5.199 7.008 1.00 88.69 71 TRP A N 1
ATOM 541 C CA . TRP A 1 71 ? 6.399 -4.462 7.952 1.00 88.69 71 TRP A CA 1
ATOM 542 C C . TRP A 1 71 ? 5.579 -3.671 8.972 1.00 88.69 71 TRP A C 1
ATOM 544 O O . TRP A 1 71 ? 5.845 -3.736 10.175 1.00 88.69 71 TRP A O 1
ATOM 554 N N . PHE A 1 72 ? 4.559 -2.943 8.509 1.00 86.06 72 PHE A N 1
ATOM 555 C CA . PHE A 1 72 ? 3.686 -2.177 9.400 1.00 86.06 72 PHE A CA 1
ATOM 556 C C . PHE A 1 72 ? 2.903 -3.07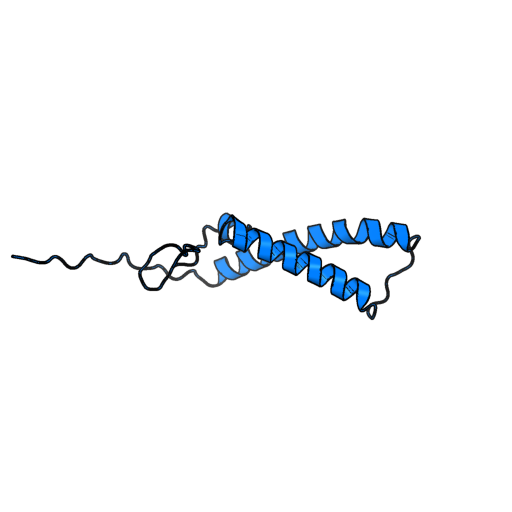9 10.355 1.00 86.06 72 PHE A C 1
ATOM 558 O O . PHE A 1 72 ? 2.762 -2.755 11.538 1.00 86.06 72 PHE A O 1
ATOM 565 N N . TRP A 1 73 ? 2.449 -4.237 9.878 1.00 77.94 73 TRP A N 1
ATOM 566 C CA . TRP A 1 73 ? 1.761 -5.210 10.720 1.00 77.94 73 TRP A CA 1
ATOM 567 C C . TRP A 1 73 ? 2.684 -5.891 11.730 1.00 77.94 73 TRP A C 1
ATOM 569 O O . TRP 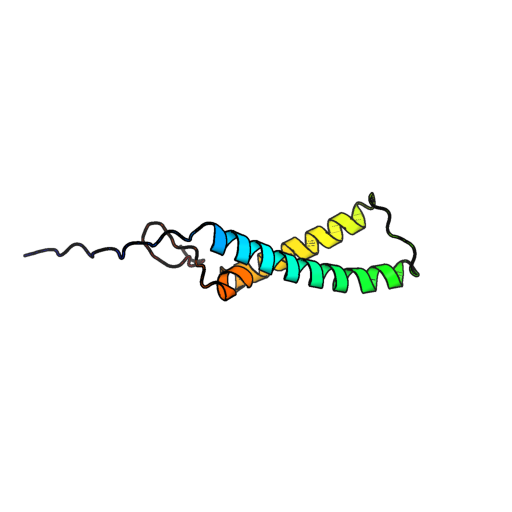A 1 73 ? 2.321 -5.964 12.900 1.00 77.94 73 TRP A O 1
ATOM 579 N N . THR A 1 74 ? 3.890 -6.307 11.336 1.00 81.19 74 THR A N 1
ATOM 580 C CA . THR A 1 74 ? 4.823 -7.001 12.246 1.00 81.19 74 THR A CA 1
ATOM 581 C C . THR A 1 74 ? 5.434 -6.093 13.311 1.00 81.19 74 THR A C 1
ATOM 583 O O . THR A 1 74 ? 5.708 -6.560 14.414 1.00 81.19 74 THR A O 1
ATOM 586 N N . ARG A 1 75 ? 5.647 -4.800 13.026 1.00 75.44 75 ARG A N 1
ATOM 587 C CA . ARG A 1 75 ? 6.264 -3.876 13.997 1.00 75.44 75 ARG A CA 1
ATOM 588 C C . ARG A 1 75 ? 5.284 -3.095 14.861 1.00 75.44 75 ARG A C 1
ATOM 590 O O . ARG A 1 75 ? 5.672 -2.655 15.939 1.00 75.44 75 ARG A O 1
ATOM 597 N N . GLY A 1 76 ? 4.062 -2.857 14.390 1.00 68.31 76 GLY A N 1
ATOM 598 C CA . GLY A 1 76 ? 3.140 -1.946 15.075 1.00 68.31 76 GLY A CA 1
ATOM 599 C C . GLY A 1 76 ? 1.678 -2.368 15.082 1.00 68.31 76 GLY A C 1
ATOM 600 O O . GLY A 1 76 ? 0.871 -1.645 15.660 1.00 68.31 76 GLY A O 1
ATOM 601 N N . GLY A 1 77 ? 1.311 -3.476 14.424 1.00 77.06 77 GLY A N 1
ATOM 602 C CA . GLY A 1 77 ? -0.079 -3.947 14.333 1.00 77.06 77 GLY A CA 1
ATOM 603 C C . GLY A 1 77 ? -1.048 -2.973 13.644 1.00 77.06 77 GLY A C 1
ATOM 604 O O . GLY A 1 77 ? -2.252 -3.212 13.619 1.00 77.06 77 GLY A O 1
ATOM 605 N N . GLN A 1 78 ? -0.547 -1.859 13.102 1.00 83.25 78 GLN A N 1
ATOM 606 C CA . GLN A 1 78 ? -1.319 -0.779 12.493 1.00 83.25 78 GLN A CA 1
ATOM 607 C C . GLN A 1 78 ? -0.514 -0.152 11.357 1.00 83.25 78 GLN A C 1
ATOM 609 O O . GLN A 1 78 ? 0.689 0.086 11.481 1.00 83.25 78 GLN A O 1
ATOM 614 N N . THR A 1 79 ? -1.194 0.162 10.259 1.00 88.94 79 THR A N 1
ATOM 615 C CA . THR A 1 79 ? -0.625 0.938 9.157 1.00 88.94 79 THR A CA 1
ATOM 616 C C . THR A 1 79 ? -0.514 2.408 9.547 1.00 88.94 79 THR A C 1
ATOM 618 O O . THR A 1 79 ? -1.123 2.868 10.521 1.00 88.94 79 THR A O 1
ATOM 621 N N . LEU A 1 80 ? 0.281 3.169 8.796 1.00 87.38 80 LEU A N 1
ATOM 622 C CA . LEU A 1 80 ? 0.461 4.592 9.070 1.00 87.38 80 LEU A CA 1
ATOM 623 C C . LEU A 1 80 ? -0.866 5.357 8.959 1.00 87.38 80 LEU A C 1
ATOM 625 O O . LEU A 1 80 ? -1.147 6.196 9.814 1.00 87.38 80 LEU A O 1
ATOM 629 N N . GLY A 1 81 ? -1.701 5.027 7.969 1.00 89.69 81 GLY A N 1
ATOM 630 C CA . GLY A 1 81 ? -3.041 5.583 7.802 1.00 89.69 81 GLY A CA 1
ATOM 631 C C . GLY A 1 81 ? -3.934 5.291 9.006 1.00 89.69 81 GLY A C 1
ATOM 632 O O . GLY A 1 81 ? -4.584 6.196 9.530 1.00 89.69 81 GLY A O 1
ATOM 633 N N . MET A 1 82 ? -3.905 4.064 9.534 1.00 90.56 82 MET A N 1
ATOM 634 C CA . MET A 1 82 ? -4.624 3.742 10.771 1.00 90.56 82 MET A CA 1
ATOM 635 C C . MET A 1 82 ? -4.151 4.604 11.949 1.00 90.56 82 MET A C 1
ATOM 637 O O . MET A 1 82 ? -4.979 5.172 12.664 1.00 90.56 82 MET A O 1
ATOM 641 N N . ARG A 1 83 ? -2.835 4.790 12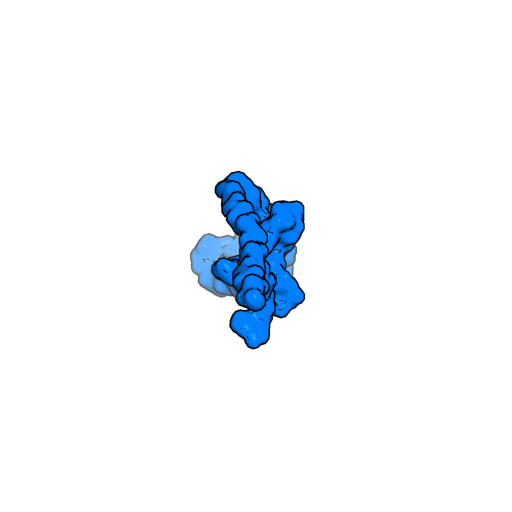.107 1.00 87.00 83 ARG A N 1
ATOM 642 C CA . ARG A 1 83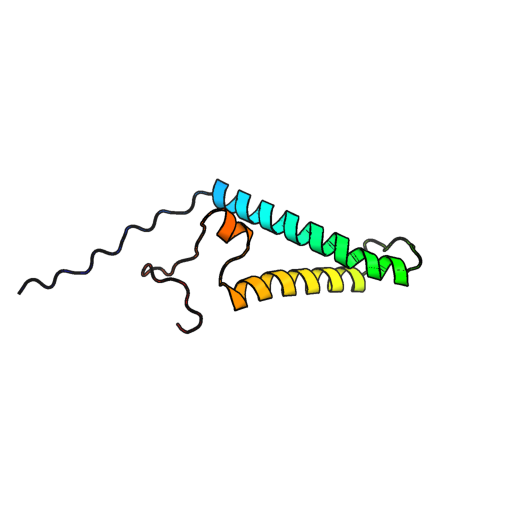 ? -2.264 5.636 13.169 1.00 87.00 83 ARG A CA 1
ATOM 643 C C . ARG A 1 83 ? -2.639 7.111 13.011 1.00 87.00 83 ARG A C 1
ATOM 645 O O . ARG A 1 83 ? -3.040 7.733 13.994 1.00 87.00 83 ARG A O 1
ATOM 652 N N . ALA A 1 84 ? -2.561 7.650 11.795 1.00 89.12 84 ALA A N 1
ATOM 653 C CA . ALA A 1 84 ? -2.893 9.043 11.487 1.00 89.12 84 ALA A CA 1
ATOM 654 C C . ALA A 1 84 ? -4.344 9.382 11.861 1.00 89.12 84 ALA A C 1
ATOM 656 O O . ALA A 1 84 ? -4.621 10.450 12.404 1.00 89.12 84 ALA A O 1
ATOM 657 N N . TRP A 1 85 ? -5.261 8.435 11.651 1.00 88.94 85 TRP A N 1
ATOM 658 C CA . TRP A 1 85 ? -6.681 8.603 11.955 1.00 88.94 85 TRP A CA 1
ATOM 659 C C . TRP A 1 85 ? -7.103 8.009 13.301 1.00 88.94 85 TRP A C 1
ATOM 661 O O . TRP A 1 85 ? -8.303 7.949 13.570 1.00 88.94 85 TRP A O 1
ATOM 671 N N . ARG A 1 86 ? -6.161 7.590 14.162 1.00 84.19 86 ARG A N 1
ATOM 672 C CA . ARG A 1 86 ? -6.416 6.963 15.479 1.00 84.19 86 ARG A CA 1
ATOM 673 C C . ARG A 1 86 ? -7.380 5.771 15.388 1.00 84.19 86 ARG A C 1
ATOM 675 O O . ARG A 1 86 ? -8.321 5.648 16.176 1.00 84.19 86 ARG A O 1
ATOM 682 N N . ILE A 1 87 ? -7.200 4.942 14.366 1.00 85.50 87 ILE A N 1
ATOM 683 C CA . ILE A 1 87 ? -7.948 3.704 14.148 1.00 85.50 87 ILE A CA 1
ATOM 684 C C . ILE A 1 87 ? -7.128 2.558 14.726 1.00 85.50 87 ILE A C 1
ATOM 686 O O . ILE A 1 87 ? -5.960 2.390 14.393 1.00 85.50 87 ILE A O 1
ATOM 690 N N . GLN A 1 88 ? -7.762 1.757 15.573 1.00 81.31 88 GLN A N 1
ATOM 691 C CA . GLN A 1 88 ? -7.165 0.566 16.152 1.00 81.31 88 GLN A CA 1
ATOM 692 C C . GLN A 1 88 ? -8.114 -0.607 15.966 1.00 81.31 88 GLN A C 1
ATOM 694 O O . GLN A 1 88 ? -9.312 -0.491 16.228 1.00 81.31 88 GLN A O 1
ATOM 699 N N . VAL A 1 89 ? -7.565 -1.737 15.530 1.00 76.81 89 VAL A N 1
ATOM 700 C CA . VAL A 1 89 ? -8.273 -3.013 15.560 1.00 76.81 89 VAL A CA 1
ATOM 701 C C . VAL A 1 89 ? -8.196 -3.545 16.993 1.00 76.81 89 VAL A C 1
ATOM 703 O O . VAL A 1 89 ? -7.118 -3.579 17.589 1.00 76.81 89 VAL A O 1
ATOM 706 N N . GLN A 1 90 ? -9.344 -3.899 17.564 1.00 73.75 90 GLN A N 1
ATOM 707 C CA . GLN A 1 90 ? -9.467 -4.444 18.918 1.00 73.75 90 GLN A CA 1
ATOM 708 C C . GLN A 1 90 ? -10.184 -5.790 18.852 1.00 73.75 90 GLN A C 1
ATOM 710 O O . GLN A 1 90 ? -11.009 -6.013 17.961 1.00 73.75 90 GLN A O 1
ATOM 715 N N . THR A 1 91 ? -9.869 -6.684 19.786 1.00 69.88 91 THR A N 1
ATOM 716 C CA . THR A 1 91 ? -10.587 -7.955 19.928 1.00 69.88 91 THR A CA 1
ATOM 717 C C . THR A 1 91 ? -12.010 -7.712 20.446 1.00 69.88 91 THR A C 1
ATOM 719 O O . THR A 1 91 ? -12.313 -6.652 20.996 1.00 69.88 91 THR A O 1
ATOM 722 N N . ALA A 1 92 ? -12.897 -8.707 20.326 1.00 66.62 92 ALA A N 1
ATOM 723 C CA . ALA A 1 92 ? -14.263 -8.619 20.859 1.00 66.62 92 ALA A CA 1
ATOM 724 C C . ALA A 1 92 ? -14.312 -8.378 22.384 1.00 66.62 92 ALA A C 1
ATOM 726 O O . ALA A 1 92 ? -15.314 -7.892 22.894 1.00 66.62 92 ALA A O 1
ATOM 727 N N . SER A 1 93 ? -13.225 -8.682 23.104 1.00 63.50 93 SER A N 1
ATOM 728 C CA . SER A 1 93 ? -13.065 -8.413 24.537 1.00 63.50 93 SER A CA 1
ATOM 729 C C . SER A 1 93 ? -12.501 -7.019 24.857 1.00 63.50 93 SER A C 1
ATOM 731 O O . SER A 1 93 ? -12.277 -6.717 26.028 1.00 63.50 93 SER A O 1
ATOM 733 N N . GLY A 1 94 ? -12.262 -6.168 23.849 1.00 62.06 94 GLY A N 1
ATOM 734 C CA . GLY A 1 94 ? -11.703 -4.820 24.018 1.00 62.06 94 GLY A CA 1
ATOM 735 C C . GLY A 1 94 ? -10.201 -4.795 24.316 1.00 62.06 94 GLY A C 1
ATOM 736 O O . GLY A 1 94 ? -9.662 -3.752 24.683 1.00 62.06 94 GLY A O 1
ATOM 737 N N . ALA A 1 95 ? -9.510 -5.930 24.175 1.00 60.91 95 ALA A N 1
ATOM 738 C CA . ALA A 1 95 ? -8.062 -5.979 24.305 1.00 60.91 95 ALA A CA 1
ATOM 739 C C . ALA A 1 95 ? -7.392 -5.506 22.997 1.00 60.91 95 ALA A C 1
ATOM 741 O O . ALA A 1 95 ? -7.921 -5.748 21.902 1.00 60.91 95 ALA A O 1
ATOM 742 N N . PRO A 1 96 ? -6.226 -4.838 23.075 1.00 62.41 96 PRO A N 1
ATOM 743 C CA . PRO A 1 96 ? -5.402 -4.612 21.896 1.00 62.41 96 PRO A CA 1
ATOM 744 C C . PRO A 1 96 ? -5.004 -5.962 21.284 1.00 62.41 96 PRO A C 1
ATOM 746 O O . PRO A 1 96 ? -4.770 -6.927 22.010 1.00 62.41 96 PRO A O 1
ATOM 749 N N . LEU A 1 97 ? -4.929 -6.027 19.952 1.00 63.12 97 LEU A N 1
ATOM 750 C CA . LEU A 1 97 ? -4.306 -7.155 19.259 1.00 63.12 97 LEU A CA 1
ATOM 751 C C . LEU A 1 97 ? -2.841 -7.246 19.701 1.00 63.12 97 LEU A C 1
ATOM 753 O O . LEU A 1 97 ? -2.028 -6.398 19.335 1.00 63.12 97 LEU A O 1
ATOM 757 N N . ASP A 1 98 ? -2.535 -8.247 20.519 1.00 58.78 98 ASP A N 1
ATOM 758 C CA . ASP A 1 98 ? -1.178 -8.615 20.906 1.00 58.78 98 ASP A CA 1
ATOM 759 C C . ASP A 1 98 ? -0.784 -9.858 20.106 1.00 58.78 98 ASP A C 1
ATOM 761 O O . ASP A 1 98 ? -1.549 -10.813 20.018 1.00 58.78 98 ASP A O 1
ATOM 765 N N . TRP A 1 99 ? 0.415 -9.866 19.526 1.00 53.59 99 TRP A N 1
ATOM 766 C CA . TRP A 1 99 ? 0.915 -10.975 18.700 1.00 53.59 99 TRP A CA 1
ATOM 767 C C . TRP A 1 99 ? 0.995 -12.307 19.470 1.00 53.59 99 TRP A C 1
ATOM 769 O O . TRP A 1 99 ? 1.123 -13.377 18.880 1.00 53.59 99 TRP A O 1
ATOM 779 N N . ARG A 1 100 ? 0.941 -12.251 20.804 1.00 54.06 100 ARG A N 1
ATOM 780 C CA . ARG A 1 100 ? 1.035 -13.410 21.697 1.00 54.06 100 ARG A CA 1
ATOM 781 C C . ARG A 1 100 ? -0.306 -14.038 22.095 1.00 54.06 100 ARG A C 1
ATOM 783 O O . ARG A 1 100 ? -0.275 -14.959 22.914 1.00 54.06 100 ARG A O 1
ATOM 790 N N . ARG A 1 101 ? -1.454 -13.589 21.572 1.00 42.50 101 ARG A N 1
ATOM 791 C CA . ARG A 1 101 ? -2.763 -14.195 21.879 1.00 42.50 101 ARG A CA 1
ATOM 792 C C . ARG A 1 101 ? -3.730 -14.215 20.709 1.00 42.50 101 ARG A C 1
ATOM 794 O O . ARG A 1 101 ? -3.896 -13.164 20.059 1.00 42.50 101 ARG A O 1
#

Secondary structure (DSSP, 8-state):
-------PPP-----HHHHHHHHHHHHHHHHHHHHHHHHHHHHHTTT----TT-HHHHHHHHHHHHHHHHHHHHHHSS-HHHHHTT---B-TTS-B--TT-

pLDDT: mean 82.64, std 13.67, range [42.5, 96.69]

Sequence (101 aa):
MDTATPRQPAVQPCGLIRRLAAIFYDSLLLGAIWMGATFPVLTFTHGEAIGAGNLVYTAYLLLIGWLFFSWFWTRGGQTLGMRAWRIQVQTASGAPLDWRR

Solvent-accessible surface area (backbone atoms only — not comparable to full-atom values): 6285 Å² total; per-residue (Å²): 135,83,79,76,74,81,78,75,77,84,79,78,80,82,54,68,66,61,54,52,52,18,52,52,46,42,50,53,54,50,49,54,49,50,55,61,59,44,50,64,54,32,64,77,48,74,66,55,84,82,59,98,79,45,61,68,60,52,50,50,55,49,50,51,52,50,48,52,55,51,49,30,44,76,76,64,71,44,47,69,21,28,57,76,68,73,51,77,77,60,45,98,84,71,43,74,76,48,100,88,111